Protein AF-A0AAD4EAV7-F1 (afdb_monomer)

Radius of gyration: 20.72 Å; Cα contacts (8 Å, |Δi|>4): 90; chains: 1; bounding box: 44×52×48 Å

Mean predicted aligned error: 12.35 Å

Organism: NCBI:txid1912939

Foldseek 3Di:
DDDVPDDDPPVCCCVVPPDDPPDPPPVVVVVVVVVVLVVLLVVVCVVAPDDVRVQVVQADPVSHGHDSVSSSVVSVVVVLVVLQVLLVVCCVVQVNDCPRVVVVCLQWDDDPPDIDGNDDSNSVVVSCSVVVVVVPD

Sequence (137 aa):
MCVGGRGIPVKHWGGFYKRAKGVKTTAWDALRVEWGNWKFIAKERQRYPDTASFWHAFSDRNGKRFSYQQILNSIAEQRTSAAAQDANNARTFFGGNLDHPLAQGAFRYAKGSKMYLLSKDDAVVVGSFRQRLGRQG

Secondary structure (DSSP, 8-state):
-EETTEEPPGGGHHHHSS--TTS-THHHHHHHHHHHHHHHHHHHHTTSSSHHHHHHHTB-TTSPBPPHHHHHHHHHHHHHHHHHHHHHHHHHHTTT-TT-GGGTTTTEEEETTEEEE--SHHHHIIIIIHHHHTT--

Solvent-accessible surface area (backbone atoms only — not comparable to full-atom values): 8199 Å² total; per-residue (Å²): 120,59,68,93,84,42,72,73,60,74,88,53,42,64,76,79,65,50,89,57,91,88,62,79,67,64,65,58,53,53,50,51,50,51,52,52,51,50,53,51,52,54,57,56,51,69,76,32,96,44,71,65,60,40,43,63,73,43,28,49,99,86,66,50,64,53,52,75,66,54,48,52,50,52,54,47,50,52,50,52,52,51,21,45,50,50,28,48,52,51,28,60,75,44,75,70,35,63,81,36,78,90,48,68,58,40,34,47,47,74,61,86,98,43,79,42,75,57,83,50,34,68,50,34,43,73,31,51,55,73,70,48,67,76,68,76,117

pLDDT: mean 76.55, std 16.24, range [35.62, 94.94]

Structure (mmCIF, N/CA/C/O backbone):
data_AF-A0AAD4EAV7-F1
#
_entry.id   AF-A0AAD4EAV7-F1
#
loop_
_atom_site.group_PDB
_atom_site.id
_atom_site.type_symbol
_atom_site.label_atom_id
_atom_site.label_alt_id
_atom_site.label_comp_id
_atom_site.label_asym_id
_atom_site.label_entity_id
_atom_site.label_seq_id
_atom_site.pdbx_PDB_ins_code
_atom_site.Cartn_x
_atom_site.Cartn_y
_atom_site.Cartn_z
_atom_site.occupancy
_atom_site.B_iso_or_equiv
_atom_site.auth_seq_id
_atom_site.auth_comp_id
_atom_site.auth_asym_id
_atom_site.auth_atom_id
_atom_site.pdbx_PDB_model_num
ATOM 1 N N . MET A 1 1 ? -19.770 13.871 3.702 1.00 44.56 1 MET A N 1
ATOM 2 C CA . MET A 1 1 ? -19.333 15.276 3.844 1.00 44.56 1 MET A CA 1
ATOM 3 C C . MET A 1 1 ? -20.507 16.165 3.467 1.00 44.56 1 MET A C 1
ATOM 5 O O . MET A 1 1 ? -21.046 15.983 2.380 1.00 44.56 1 MET A O 1
ATOM 9 N N . CYS A 1 2 ? -20.957 17.029 4.375 1.00 35.62 2 CYS A N 1
ATOM 10 C CA . CYS A 1 2 ? -22.178 17.821 4.210 1.00 35.62 2 CYS A CA 1
ATOM 11 C C . CYS A 1 2 ? -21.834 19.305 4.358 1.00 35.62 2 CYS A C 1
ATOM 13 O O . CYS A 1 2 ? -21.113 19.666 5.284 1.00 35.62 2 CYS A O 1
ATOM 15 N N . VAL A 1 3 ? -22.370 20.153 3.483 1.00 46.94 3 VAL A N 1
ATOM 16 C CA . VAL A 1 3 ? -22.403 21.608 3.691 1.00 46.94 3 VAL A CA 1
ATOM 17 C C . VAL A 1 3 ? -23.846 21.937 4.053 1.00 46.94 3 VAL A C 1
ATOM 19 O O . VAL A 1 3 ? -24.758 21.597 3.301 1.00 46.94 3 VAL A O 1
ATOM 22 N N . GLY A 1 4 ? -24.075 22.476 5.253 1.00 56.44 4 GLY A N 1
ATOM 23 C CA . GLY A 1 4 ? -25.429 22.760 5.750 1.00 56.44 4 GLY A CA 1
ATOM 24 C C . GLY A 1 4 ? -26.335 21.526 5.888 1.00 56.44 4 GLY A C 1
ATOM 25 O O . GLY A 1 4 ? -27.535 21.618 5.659 1.00 56.44 4 GLY A O 1
ATOM 26 N N . GLY A 1 5 ? -25.776 20.348 6.192 1.00 56.53 5 GLY A N 1
ATOM 27 C CA . GLY A 1 5 ? -26.564 19.127 6.422 1.00 56.53 5 GLY A CA 1
ATOM 28 C C . GLY A 1 5 ? -27.051 18.393 5.164 1.00 56.53 5 GLY A C 1
ATOM 29 O O . GLY A 1 5 ? -27.714 17.368 5.291 1.00 56.53 5 GLY A O 1
ATOM 30 N N . ARG A 1 6 ? -26.692 18.842 3.952 1.00 52.34 6 ARG A N 1
ATOM 31 C CA . ARG A 1 6 ? -27.006 18.132 2.698 1.00 52.34 6 ARG A CA 1
ATOM 32 C C . ARG A 1 6 ? -25.736 17.591 2.040 1.00 52.34 6 ARG A C 1
ATOM 34 O O . ARG A 1 6 ? -24.729 18.293 1.930 1.00 52.34 6 ARG A O 1
ATOM 41 N N . GLY A 1 7 ? -25.772 16.324 1.621 1.00 48.88 7 GLY A N 1
ATOM 42 C CA . GLY A 1 7 ? -24.689 15.710 0.850 1.00 48.88 7 GLY A CA 1
ATOM 43 C C . GLY A 1 7 ? -24.595 16.362 -0.527 1.00 48.88 7 GLY A C 1
ATOM 44 O O . GLY A 1 7 ? -25.608 16.493 -1.208 1.00 48.88 7 GLY A O 1
ATOM 45 N N . ILE A 1 8 ? -23.398 16.791 -0.934 1.00 63.12 8 ILE A N 1
ATOM 46 C CA . ILE A 1 8 ? -23.201 17.452 -2.230 1.00 63.12 8 ILE A CA 1
ATOM 47 C C . ILE A 1 8 ? -23.225 16.386 -3.335 1.00 63.12 8 ILE A C 1
ATOM 49 O O . ILE A 1 8 ? -22.331 15.532 -3.361 1.00 63.12 8 ILE A O 1
ATOM 53 N N . PRO A 1 9 ? -24.182 16.437 -4.279 1.00 64.69 9 PRO A N 1
ATOM 54 C CA . PRO A 1 9 ? -24.211 15.515 -5.408 1.00 64.69 9 PRO A CA 1
ATOM 55 C C . PRO A 1 9 ? -22.943 15.642 -6.261 1.00 64.69 9 PRO A C 1
ATOM 57 O O . PRO A 1 9 ? -22.520 16.756 -6.577 1.00 64.69 9 PRO A O 1
ATOM 60 N N . VAL A 1 10 ? -22.372 14.509 -6.687 1.00 57.19 10 VAL A N 1
ATOM 61 C CA . VAL A 1 10 ? -21.085 14.426 -7.415 1.00 57.19 10 VAL A CA 1
ATOM 62 C C . VAL A 1 10 ? -21.035 15.344 -8.644 1.00 57.19 10 VAL A C 1
ATOM 64 O O . VAL A 1 10 ? -20.006 15.948 -8.927 1.00 57.19 10 VAL A O 1
ATOM 67 N N . LYS A 1 11 ? -22.167 15.558 -9.327 1.00 59.19 11 LYS A N 1
ATOM 68 C CA . LYS A 1 11 ? -22.276 16.480 -10.473 1.00 59.19 11 LYS A CA 1
ATOM 69 C C . LYS A 1 11 ? -21.889 17.936 -10.162 1.00 59.19 11 LYS A C 1
ATOM 71 O O . LYS A 1 11 ? -21.446 18.650 -11.054 1.00 59.19 11 LYS A O 1
ATOM 76 N N . HIS A 1 12 ? -22.018 18.379 -8.910 1.00 58.31 12 HIS A N 1
ATOM 77 C CA . HIS A 1 12 ? -21.686 19.747 -8.491 1.00 58.31 12 HIS A CA 1
ATOM 78 C C . HIS A 1 12 ? -20.250 19.898 -7.993 1.00 58.31 12 HIS A C 1
ATOM 80 O O . HIS A 1 12 ? -19.784 21.016 -7.771 1.00 58.31 12 HIS A O 1
ATOM 86 N N . TRP A 1 13 ? -19.514 18.794 -7.865 1.00 63.44 13 TRP A N 1
ATOM 87 C CA . TRP A 1 13 ? -18.147 18.818 -7.360 1.00 63.44 13 TRP A CA 1
ATOM 88 C C . TRP A 1 13 ? -17.233 19.645 -8.271 1.00 63.44 13 TRP A C 1
ATOM 90 O O . TRP A 1 13 ? -16.411 20.409 -7.781 1.00 63.44 13 TRP A O 1
ATOM 100 N N . GLY A 1 14 ? -17.437 19.615 -9.589 1.00 54.53 14 GLY A N 1
ATOM 101 C CA . GLY A 1 14 ? -16.655 20.430 -10.524 1.00 54.53 14 GLY A CA 1
ATOM 102 C C . GLY A 1 14 ? -16.735 21.948 -10.291 1.00 54.53 14 GLY A C 1
ATOM 103 O O . GLY A 1 14 ? -15.801 22.649 -10.666 1.00 54.53 14 GLY A O 1
ATOM 104 N N . GLY A 1 15 ? -17.804 22.465 -9.670 1.00 57.34 15 GLY A N 1
ATOM 105 C CA . GLY A 1 15 ? -17.970 23.897 -9.375 1.00 57.34 15 GLY A CA 1
ATOM 106 C C . GLY A 1 15 ? -17.310 24.339 -8.067 1.00 57.34 15 GLY A C 1
ATOM 107 O O . GLY A 1 15 ? -16.728 25.414 -8.010 1.00 57.34 15 GLY A O 1
ATOM 108 N N . PHE A 1 16 ? -17.334 23.482 -7.043 1.00 55.25 16 PHE A N 1
ATOM 109 C CA . PHE A 1 16 ? -16.664 23.737 -5.761 1.00 55.25 16 PHE A CA 1
ATOM 110 C C . PHE A 1 16 ? -15.167 23.418 -5.799 1.00 55.25 16 PHE A C 1
ATOM 112 O O . PHE A 1 16 ? -14.384 23.998 -5.052 1.00 55.25 16 PHE A O 1
ATOM 119 N N . TYR A 1 17 ? -14.772 22.488 -6.670 1.00 52.28 17 TYR A N 1
ATOM 120 C CA . TYR A 1 17 ? -13.442 21.887 -6.658 1.00 52.28 17 TYR A CA 1
ATOM 121 C C . TYR A 1 17 ? -12.612 22.143 -7.924 1.00 52.28 17 TYR A C 1
ATOM 123 O O . TYR A 1 17 ? -11.511 21.595 -8.064 1.00 52.28 17 TYR A O 1
ATOM 131 N N . LYS A 1 18 ? -13.087 22.988 -8.852 1.00 50.84 18 LYS A N 1
ATOM 132 C CA . LYS A 1 18 ? -12.223 23.551 -9.901 1.00 50.84 18 LYS A CA 1
ATOM 133 C C . LYS A 1 18 ? -11.181 24.447 -9.231 1.00 50.84 18 LYS A C 1
ATOM 135 O O . LYS A 1 18 ? -11.531 25.314 -8.439 1.00 50.84 18 LYS A O 1
ATOM 140 N N . ARG A 1 19 ? -9.896 24.237 -9.554 1.00 51.31 19 ARG A N 1
ATOM 141 C CA . ARG A 1 19 ? -8.774 25.090 -9.122 1.00 51.31 19 ARG A CA 1
ATOM 142 C C . ARG A 1 19 ? -9.080 26.551 -9.479 1.00 51.31 19 ARG A C 1
ATOM 144 O O . ARG A 1 19 ? -8.858 26.962 -10.613 1.00 51.31 19 ARG A O 1
ATOM 151 N N . ALA A 1 20 ? -9.567 27.329 -8.520 1.00 52.81 20 ALA A N 1
ATOM 152 C CA . ALA A 1 20 ? -9.592 28.777 -8.625 1.00 52.81 20 ALA A CA 1
ATOM 153 C C . ALA A 1 20 ? -8.196 29.301 -8.264 1.00 52.81 20 ALA A C 1
ATOM 155 O O . ALA A 1 20 ? -7.622 28.931 -7.236 1.00 52.81 20 ALA A O 1
ATOM 156 N N . LYS A 1 21 ? -7.625 30.129 -9.143 1.00 42.34 21 LYS A N 1
ATOM 157 C CA . LYS A 1 21 ? -6.340 30.809 -8.930 1.00 42.34 21 LYS A CA 1
ATOM 158 C C . LYS A 1 21 ? -6.411 31.574 -7.594 1.00 42.34 21 LYS A C 1
ATOM 160 O O . LYS A 1 21 ? -7.239 32.465 -7.463 1.00 42.34 21 LYS A O 1
ATOM 165 N N . GLY A 1 22 ? -5.575 31.216 -6.614 1.00 51.78 22 GLY A N 1
ATOM 166 C CA . GLY A 1 22 ? -5.437 31.954 -5.345 1.00 51.78 22 GLY A CA 1
ATOM 167 C C . GLY A 1 22 ? -6.131 31.367 -4.105 1.00 51.78 22 GLY A C 1
ATOM 168 O O . GLY A 1 22 ? -5.926 31.888 -3.013 1.00 51.78 22 GLY A O 1
ATOM 169 N N . VAL A 1 23 ? -6.895 30.272 -4.212 1.00 54.72 23 VAL A N 1
ATOM 170 C CA . VAL A 1 23 ? -7.460 29.584 -3.031 1.00 54.72 23 VAL A CA 1
ATOM 171 C C . VAL A 1 23 ? -6.418 28.625 -2.444 1.00 54.72 23 VAL A C 1
ATOM 173 O O . VAL A 1 23 ? -5.852 27.815 -3.180 1.00 54.72 23 VAL A O 1
ATOM 176 N N . LYS A 1 24 ? -6.151 28.718 -1.127 1.00 51.91 24 LYS A N 1
ATOM 177 C CA . LYS A 1 24 ? -5.164 27.883 -0.411 1.00 51.91 24 LYS A CA 1
ATOM 178 C C . LYS A 1 24 ? -5.357 26.399 -0.758 1.00 51.91 24 LYS A C 1
ATOM 180 O O . LYS A 1 24 ? -6.381 25.793 -0.457 1.00 51.91 24 LYS A O 1
ATOM 185 N N . THR A 1 25 ? -4.337 25.830 -1.389 1.00 56.94 25 THR A N 1
ATOM 186 C CA . THR A 1 25 ? -4.285 24.492 -2.002 1.00 56.94 25 THR A CA 1
ATOM 187 C C . THR A 1 25 ? -4.419 23.326 -1.017 1.00 56.94 25 THR A C 1
ATOM 189 O O . THR A 1 25 ? -4.737 22.213 -1.425 1.00 56.94 25 THR A O 1
ATOM 192 N N . THR A 1 26 ? -4.243 23.569 0.281 1.00 63.94 26 THR A N 1
ATOM 193 C CA . THR A 1 26 ? -4.106 22.527 1.310 1.00 63.94 26 THR A CA 1
ATOM 194 C C . THR A 1 26 ? -5.389 21.753 1.606 1.00 63.94 26 THR A C 1
ATOM 196 O O . THR A 1 26 ? -5.325 20.549 1.841 1.00 63.94 26 THR A O 1
ATOM 199 N N . ALA A 1 27 ? -6.560 22.396 1.561 1.00 67.44 27 ALA A N 1
ATOM 200 C CA . ALA A 1 27 ? -7.826 21.720 1.864 1.00 67.44 27 ALA A CA 1
ATOM 201 C C . ALA A 1 27 ? -8.157 20.627 0.836 1.00 67.44 27 ALA A C 1
ATOM 203 O O . ALA A 1 27 ? -8.698 19.577 1.181 1.00 67.44 27 ALA A O 1
ATOM 204 N N . TRP A 1 28 ? -7.807 20.859 -0.432 1.00 70.25 28 TRP A N 1
ATOM 205 C CA . TRP A 1 28 ? -8.111 19.914 -1.499 1.00 70.25 28 TRP A CA 1
ATOM 206 C C . TRP A 1 28 ? -7.176 18.712 -1.504 1.00 70.25 28 TRP A C 1
ATOM 208 O O . TRP A 1 28 ? -7.614 17.583 -1.726 1.00 70.25 28 TRP A O 1
ATOM 218 N N . ASP A 1 29 ? -5.908 18.940 -1.181 1.00 74.31 29 ASP A N 1
ATOM 219 C CA . ASP A 1 29 ? -4.947 17.857 -1.027 1.00 74.31 29 ASP A CA 1
ATOM 220 C C . ASP A 1 29 ? -5.266 17.006 0.211 1.00 74.31 29 ASP A C 1
ATOM 222 O O . ASP A 1 29 ? -5.292 15.781 0.104 1.00 74.31 29 ASP A O 1
ATOM 226 N N . ALA A 1 30 ? -5.653 17.622 1.336 1.00 72.62 30 ALA A N 1
ATOM 227 C CA . ALA A 1 30 ? -6.120 16.895 2.521 1.00 72.62 30 ALA A CA 1
ATOM 228 C C . ALA A 1 30 ? -7.352 16.022 2.220 1.00 72.62 30 ALA A C 1
ATOM 230 O O . ALA A 1 30 ? -7.410 14.860 2.619 1.00 72.62 30 ALA A O 1
ATOM 231 N N . LEU A 1 31 ? -8.309 16.549 1.450 1.00 75.62 31 LEU A N 1
ATOM 232 C CA . LEU A 1 31 ? -9.500 15.800 1.050 1.00 75.62 31 LEU A CA 1
ATOM 233 C C . LEU A 1 31 ? -9.191 14.606 0.151 1.00 75.62 31 LEU A C 1
ATOM 235 O O . LEU A 1 31 ? -9.787 13.540 0.312 1.00 75.62 31 LEU A O 1
ATOM 239 N N . ARG A 1 32 ? -8.257 14.766 -0.788 1.00 79.06 32 ARG A N 1
ATOM 240 C CA . ARG A 1 32 ? -7.812 13.658 -1.640 1.00 79.06 32 ARG A CA 1
ATOM 241 C C . ARG A 1 32 ? -7.107 12.573 -0.843 1.00 79.06 32 ARG A C 1
ATOM 243 O O . ARG A 1 32 ? -7.350 11.398 -1.108 1.00 79.06 32 ARG A O 1
ATOM 250 N N . VAL A 1 33 ? -6.252 12.960 0.103 1.00 82.62 33 VAL A N 1
ATOM 251 C CA . VAL A 1 33 ? -5.563 12.016 0.992 1.00 82.62 33 VAL A CA 1
ATOM 252 C C . VAL A 1 33 ? -6.587 11.224 1.793 1.00 82.62 33 VAL A C 1
ATOM 254 O O . VAL A 1 33 ? -6.567 9.996 1.758 1.00 82.62 33 VAL A O 1
ATOM 257 N N . GLU A 1 34 ? -7.537 11.911 2.422 1.00 82.94 34 GLU A N 1
ATOM 258 C CA . GLU A 1 34 ? -8.561 11.261 3.236 1.00 82.94 34 GLU A CA 1
ATOM 259 C C . GLU A 1 34 ? -9.444 10.324 2.401 1.00 82.94 34 GLU A C 1
ATOM 261 O O . GLU A 1 34 ? -9.677 9.177 2.778 1.00 82.94 34 GLU A O 1
ATOM 266 N N . TRP A 1 35 ? -9.865 10.748 1.207 1.00 86.88 35 TRP A N 1
ATOM 267 C CA . TRP A 1 35 ? -10.600 9.870 0.293 1.00 86.88 35 TRP A CA 1
ATOM 268 C C . TRP A 1 35 ? -9.779 8.641 -0.128 1.00 86.88 35 TRP A C 1
ATOM 270 O O . TRP A 1 35 ? -10.308 7.528 -0.198 1.00 86.88 35 TRP A O 1
ATOM 280 N N .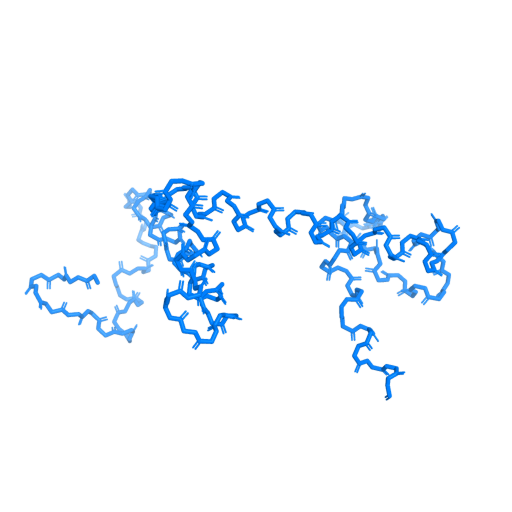 GLY A 1 36 ? -8.482 8.824 -0.393 1.00 86.50 36 GLY A N 1
ATOM 281 C CA . GLY A 1 36 ? -7.560 7.734 -0.704 1.00 86.50 36 GLY A CA 1
ATOM 282 C C . GLY A 1 36 ? -7.465 6.720 0.436 1.00 86.50 36 GLY A C 1
ATOM 283 O O . GLY A 1 36 ? -7.584 5.518 0.197 1.00 86.50 36 GLY A O 1
ATOM 284 N N . ASN A 1 37 ? -7.339 7.203 1.670 1.00 87.38 37 ASN A N 1
ATOM 285 C CA . ASN A 1 37 ? -7.298 6.380 2.876 1.00 87.38 37 ASN A CA 1
ATOM 286 C C . ASN A 1 37 ? -8.591 5.573 3.061 1.00 87.38 37 ASN A C 1
ATOM 288 O O . ASN A 1 37 ? -8.541 4.349 3.203 1.00 87.38 37 ASN A O 1
ATOM 292 N N . TRP A 1 38 ? -9.755 6.220 2.940 1.00 88.25 38 TRP A N 1
ATOM 293 C CA . TRP A 1 38 ? -11.052 5.536 2.990 1.00 88.25 38 TRP A CA 1
ATOM 294 C C . TRP A 1 38 ? -11.196 4.462 1.918 1.00 88.25 38 TRP A C 1
ATOM 296 O O . TRP A 1 38 ? -11.706 3.375 2.191 1.00 88.25 38 TRP A O 1
ATOM 306 N N . LYS A 1 39 ? -10.711 4.731 0.702 1.00 89.50 39 LYS A N 1
ATOM 307 C CA . LYS A 1 39 ? -10.711 3.742 -0.378 1.00 89.50 39 LYS A CA 1
ATOM 308 C C . LYS A 1 39 ? -9.885 2.506 -0.019 1.00 89.50 39 LYS A C 1
ATOM 310 O O . LYS A 1 39 ? -10.293 1.404 -0.383 1.00 89.50 39 LYS A O 1
ATOM 315 N N . PHE A 1 40 ? -8.750 2.659 0.666 1.00 89.56 40 PHE A N 1
ATOM 316 C CA . PHE A 1 40 ? -7.947 1.516 1.109 1.00 89.56 40 PHE A CA 1
ATOM 317 C C . PHE A 1 40 ? -8.673 0.687 2.164 1.00 89.56 40 PHE A C 1
ATOM 319 O O . PHE A 1 40 ? -8.787 -0.523 1.991 1.00 89.56 40 PHE A O 1
ATOM 326 N N . ILE A 1 41 ? -9.243 1.326 3.186 1.00 90.81 41 ILE A N 1
ATOM 327 C CA . ILE A 1 41 ? -9.989 0.623 4.240 1.00 90.81 41 ILE A CA 1
ATOM 328 C C . ILE A 1 41 ? -11.211 -0.094 3.663 1.00 90.81 41 ILE A C 1
ATOM 330 O O . ILE A 1 41 ? -11.446 -1.256 3.979 1.00 90.81 41 ILE A O 1
ATOM 334 N N . ALA A 1 42 ? -11.972 0.561 2.782 1.00 89.81 42 ALA A N 1
ATOM 335 C CA . ALA A 1 42 ? -13.151 -0.039 2.162 1.00 89.81 42 ALA A CA 1
ATOM 336 C C . ALA A 1 42 ? -12.793 -1.268 1.314 1.00 89.81 42 ALA A C 1
ATOM 338 O O . ALA A 1 42 ? -13.465 -2.295 1.401 1.00 89.81 42 ALA A O 1
ATOM 339 N N . LYS A 1 43 ? -11.713 -1.186 0.526 1.00 91.12 43 LYS A N 1
ATOM 340 C CA . LYS A 1 43 ? -11.206 -2.330 -0.243 1.00 91.12 43 LYS A CA 1
ATOM 341 C C . LYS A 1 43 ? -10.739 -3.465 0.657 1.00 91.12 43 LYS A C 1
ATOM 343 O O . LYS A 1 43 ? -11.010 -4.619 0.350 1.00 91.12 43 LYS A O 1
ATOM 348 N N . GLU A 1 44 ? -10.053 -3.144 1.748 1.00 92.38 44 GLU A N 1
ATOM 349 C CA . GLU A 1 44 ? -9.589 -4.159 2.685 1.00 92.38 44 GLU A CA 1
ATOM 350 C C . GLU A 1 44 ? -10.768 -4.842 3.378 1.00 92.38 44 GLU A C 1
ATOM 352 O O . GLU A 1 44 ? -10.844 -6.063 3.411 1.00 92.38 44 GLU A O 1
ATOM 357 N N . ARG A 1 45 ? -11.764 -4.071 3.825 1.00 91.50 45 ARG A N 1
ATOM 358 C CA . ARG A 1 45 ? -12.990 -4.595 4.435 1.00 91.50 45 ARG A CA 1
ATOM 359 C C . ARG A 1 45 ? -13.734 -5.572 3.525 1.00 91.50 45 ARG A C 1
ATOM 361 O O . ARG A 1 45 ? -14.297 -6.535 4.038 1.00 91.50 45 ARG A O 1
ATOM 368 N N . GLN A 1 46 ? -13.736 -5.347 2.211 1.00 93.56 46 GLN A N 1
ATOM 369 C CA . GLN A 1 46 ? -14.368 -6.243 1.231 1.00 93.56 46 GLN A CA 1
ATOM 370 C C . GLN A 1 46 ? -13.681 -7.610 1.107 1.00 93.56 46 GLN A C 1
ATOM 372 O O . GLN A 1 46 ? -14.294 -8.538 0.591 1.00 93.56 46 GLN A O 1
ATOM 377 N N . ARG A 1 47 ? -12.436 -7.758 1.579 1.00 92.25 47 ARG A N 1
ATOM 378 C CA . ARG A 1 47 ? -11.735 -9.054 1.605 1.00 92.25 47 ARG A CA 1
ATOM 379 C C . ARG A 1 47 ? -12.213 -9.969 2.727 1.00 92.25 47 ARG A C 1
ATOM 381 O O . ARG A 1 47 ? -11.934 -11.162 2.689 1.00 92.25 47 ARG A O 1
ATOM 388 N N . TYR A 1 48 ? -12.909 -9.416 3.717 1.00 93.38 48 TYR A N 1
ATOM 389 C CA . TYR A 1 48 ? -13.427 -10.168 4.850 1.00 93.38 48 TYR A CA 1
ATOM 390 C C . TYR A 1 48 ? -14.910 -10.487 4.636 1.00 93.38 48 TYR A C 1
ATOM 392 O O . TYR A 1 48 ? -15.665 -9.599 4.222 1.00 93.38 48 TYR A O 1
ATOM 400 N N . PRO A 1 49 ? -15.345 -11.717 4.964 1.00 92.75 49 PRO A N 1
ATOM 401 C CA . PRO A 1 49 ? -16.729 -12.147 4.763 1.00 92.75 49 PRO A CA 1
ATOM 402 C C . PRO A 1 49 ? -17.714 -11.316 5.593 1.00 92.75 49 PRO A C 1
ATOM 404 O O . PRO A 1 49 ? -18.801 -10.976 5.133 1.00 92.75 49 PRO A O 1
ATOM 407 N N . ASP A 1 50 ? -17.310 -10.913 6.795 1.00 93.94 50 ASP A N 1
ATOM 408 C CA . ASP A 1 50 ? -18.152 -10.182 7.731 1.00 93.94 50 ASP A CA 1
ATOM 409 C C . ASP A 1 50 ? -17.352 -9.146 8.546 1.00 93.94 50 ASP A C 1
ATOM 411 O O . ASP A 1 50 ? -16.127 -9.019 8.454 1.00 93.94 50 ASP A O 1
ATOM 415 N N . THR A 1 51 ? -18.079 -8.342 9.323 1.00 90.69 51 THR A N 1
ATOM 416 C CA . THR A 1 51 ? -17.498 -7.245 10.108 1.00 90.69 51 THR A CA 1
ATOM 417 C C . THR A 1 51 ? -16.706 -7.748 11.316 1.00 90.69 51 THR A C 1
ATOM 419 O O . THR A 1 51 ? -15.734 -7.099 11.698 1.00 90.69 51 THR A O 1
ATOM 422 N N . ALA A 1 52 ? -17.094 -8.874 11.918 1.00 93.00 52 ALA A N 1
ATOM 423 C CA . ALA A 1 52 ? -16.376 -9.451 13.049 1.00 93.00 52 ALA A CA 1
ATOM 424 C C . ALA A 1 52 ? -15.014 -9.990 12.599 1.00 93.00 52 ALA A C 1
ATOM 426 O O . ALA A 1 52 ? -14.013 -9.671 13.232 1.00 93.00 52 ALA A O 1
ATOM 427 N N . SER A 1 53 ? -14.958 -10.677 11.456 1.00 93.06 53 SER A N 1
ATOM 428 C CA . SER A 1 53 ? -13.716 -11.143 10.828 1.00 93.06 53 SER A CA 1
ATOM 429 C C . SER A 1 53 ? -12.745 -9.995 10.536 1.00 93.06 53 SER A C 1
ATOM 431 O O . SER A 1 53 ? -11.556 -10.089 10.840 1.00 93.06 53 SER A O 1
ATOM 433 N N . PHE A 1 54 ? -13.253 -8.872 10.013 1.00 94.06 54 PHE A N 1
ATOM 434 C CA . PHE A 1 54 ? -12.441 -7.668 9.813 1.00 94.06 54 PHE A CA 1
ATOM 435 C C . PHE A 1 54 ? -11.872 -7.143 11.137 1.00 94.06 54 PHE A C 1
ATOM 437 O O . PHE A 1 54 ? -10.670 -6.924 11.253 1.00 94.06 54 PHE A O 1
ATOM 444 N N . TRP A 1 55 ? -12.709 -6.959 12.161 1.00 94.44 55 TRP A N 1
ATOM 445 C CA . TRP A 1 55 ? -12.222 -6.442 13.441 1.00 94.44 55 TRP A CA 1
ATOM 446 C C . TRP A 1 55 ? -11.311 -7.421 14.169 1.00 94.44 55 TRP A C 1
ATOM 448 O O . TRP A 1 55 ? -10.396 -6.967 14.843 1.00 94.44 55 TRP A O 1
ATOM 458 N N . HIS A 1 56 ? -11.504 -8.726 14.008 1.00 93.88 56 HIS A N 1
ATOM 459 C CA . HIS A 1 56 ? -10.587 -9.732 14.528 1.00 93.88 56 HIS A CA 1
ATOM 460 C C . HIS A 1 56 ? -9.187 -9.576 13.916 1.00 93.88 56 HIS A C 1
ATOM 462 O O . HIS A 1 56 ? -8.196 -9.626 14.636 1.00 93.88 56 HIS A O 1
ATOM 468 N N . ALA A 1 57 ? -9.099 -9.315 12.608 1.00 92.56 57 ALA A N 1
ATOM 469 C CA . ALA A 1 57 ? -7.824 -9.042 11.944 1.00 92.56 57 ALA A CA 1
ATOM 470 C C . ALA A 1 57 ? -7.201 -7.691 12.346 1.00 92.56 57 ALA A C 1
ATOM 472 O O . ALA A 1 57 ? -5.981 -7.559 12.382 1.00 92.56 57 ALA A O 1
ATOM 473 N N . PHE A 1 58 ? -8.032 -6.696 12.668 1.00 94.44 58 PHE A N 1
ATOM 474 C CA . PHE A 1 58 ? -7.613 -5.352 13.077 1.00 94.44 58 PHE A CA 1
ATOM 475 C C . PHE A 1 58 ? -7.902 -5.074 14.559 1.00 94.44 58 PHE A C 1
ATOM 477 O O . PHE A 1 58 ? -8.474 -4.038 14.918 1.00 94.44 58 PHE A O 1
ATOM 484 N N . SER A 1 59 ? -7.507 -6.004 15.422 1.00 94.94 59 SER A N 1
ATOM 485 C CA . SER A 1 59 ? -7.485 -5.833 16.875 1.00 94.94 59 SER A CA 1
ATOM 486 C C . SER A 1 59 ? -6.161 -6.323 17.445 1.00 94.94 59 SER A C 1
ATOM 488 O O . SER A 1 59 ? -5.460 -7.128 16.834 1.00 94.94 59 SER A O 1
ATOM 490 N N . ASP A 1 60 ? -5.796 -5.814 18.618 1.00 92.38 60 ASP A N 1
ATOM 491 C CA . ASP A 1 60 ? -4.639 -6.317 19.348 1.00 92.38 60 ASP A CA 1
ATOM 492 C C . ASP A 1 60 ? -4.937 -7.666 20.024 1.00 92.38 60 ASP A C 1
ATOM 494 O O . ASP A 1 60 ? -6.050 -8.194 19.974 1.00 92.38 60 ASP A O 1
ATOM 498 N N . ARG A 1 61 ? -3.923 -8.227 20.692 1.00 89.81 61 ARG A N 1
ATOM 499 C CA . ARG A 1 61 ? -4.021 -9.518 21.395 1.00 89.81 61 ARG A CA 1
ATOM 500 C C . ARG A 1 61 ? -5.075 -9.534 22.507 1.00 89.81 61 ARG A C 1
ATOM 502 O O . ARG A 1 61 ? -5.510 -10.609 22.898 1.00 89.81 61 ARG A O 1
ATOM 509 N N . ASN A 1 62 ? -5.482 -8.365 22.998 1.00 90.69 62 ASN A N 1
ATOM 510 C CA . ASN A 1 62 ? -6.489 -8.214 24.044 1.00 90.69 62 ASN A CA 1
ATOM 511 C C . ASN A 1 62 ? -7.889 -7.955 23.455 1.00 90.69 62 ASN A C 1
ATOM 513 O O . ASN A 1 62 ? -8.820 -7.644 24.195 1.00 90.69 62 ASN A O 1
ATOM 517 N N . GLY A 1 63 ? -8.046 -8.039 22.128 1.00 88.81 63 GLY A N 1
ATOM 518 C CA . GLY A 1 63 ? -9.305 -7.783 21.431 1.00 88.81 63 GLY A CA 1
ATOM 519 C C . GLY A 1 63 ? -9.652 -6.299 21.297 1.00 88.81 63 GLY A C 1
ATOM 520 O O . GLY A 1 63 ? -10.761 -5.960 20.873 1.00 88.81 63 GLY A O 1
ATOM 521 N N . LYS A 1 64 ? -8.732 -5.385 21.632 1.00 94.06 64 LYS A N 1
ATOM 522 C CA . LYS A 1 64 ? -8.954 -3.953 21.433 1.00 94.06 64 LYS A CA 1
ATOM 523 C C . LYS A 1 64 ? -8.740 -3.615 19.963 1.00 94.06 64 LYS A C 1
ATOM 525 O O . LYS A 1 64 ? -7.660 -3.807 19.409 1.00 94.06 64 LYS A O 1
ATOM 530 N N . ARG A 1 65 ? -9.778 -3.047 19.349 1.00 94.31 65 ARG A N 1
ATOM 531 C CA . ARG A 1 65 ? -9.760 -2.610 17.949 1.00 94.31 65 ARG A CA 1
ATOM 532 C C . ARG A 1 65 ? -8.665 -1.583 17.696 1.00 94.31 65 ARG A C 1
ATOM 534 O O . ARG A 1 65 ? -8.471 -0.651 18.482 1.00 94.31 65 ARG A O 1
ATOM 541 N N . PHE A 1 66 ? -8.000 -1.727 16.559 1.00 93.75 66 PHE A N 1
ATOM 542 C CA . PHE A 1 66 ? -7.038 -0.751 16.074 1.00 93.75 66 PHE A CA 1
ATOM 543 C C . PHE A 1 66 ? -7.716 0.589 15.774 1.00 93.75 66 PHE A C 1
ATOM 545 O O . PHE A 1 66 ? -8.851 0.655 15.297 1.00 93.75 66 PHE A O 1
ATOM 552 N N . SER A 1 67 ? -6.995 1.676 16.039 1.00 93.50 67 SER A N 1
ATOM 553 C CA . SER A 1 67 ? -7.379 3.012 15.586 1.00 93.50 67 SER A CA 1
ATOM 554 C C . SER A 1 67 ? -7.298 3.127 14.061 1.00 93.50 67 SER A C 1
ATOM 556 O O . SER A 1 67 ? -6.622 2.346 13.391 1.00 93.50 67 SER A O 1
ATOM 558 N N . TYR A 1 68 ? -7.936 4.160 13.511 1.00 88.12 68 TYR A N 1
ATOM 559 C CA . TYR A 1 68 ? -7.902 4.469 12.080 1.00 88.12 68 TYR A CA 1
ATOM 560 C C . TYR A 1 68 ? -6.478 4.470 11.498 1.00 88.12 68 TYR A C 1
ATOM 562 O O . TYR A 1 68 ? -6.217 3.799 10.501 1.00 88.12 68 TYR A O 1
ATOM 570 N N . GLN A 1 69 ? -5.535 5.149 12.159 1.00 90.56 69 GLN A N 1
ATOM 571 C CA . GLN A 1 69 ? -4.152 5.217 11.686 1.00 90.56 69 GLN A CA 1
ATOM 572 C C . GLN A 1 69 ? -3.439 3.860 11.767 1.0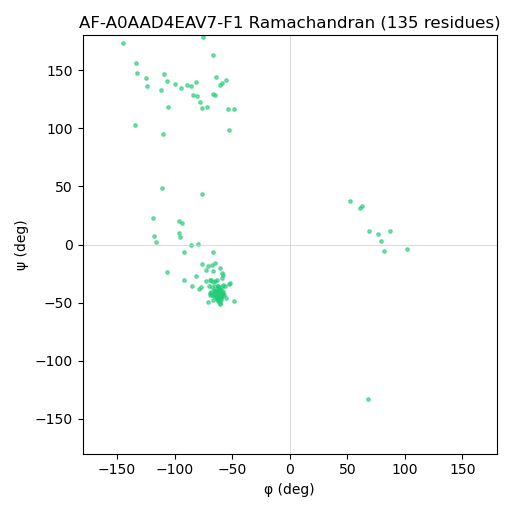0 90.56 69 GLN A C 1
ATOM 574 O O . GLN A 1 69 ? -2.666 3.525 10.876 1.00 90.56 69 GLN A O 1
ATOM 579 N N . GLN A 1 70 ? -3.714 3.058 12.799 1.00 93.62 70 GLN A N 1
ATOM 580 C CA . GLN A 1 70 ? -3.140 1.714 12.928 1.00 93.62 70 GLN A CA 1
ATOM 581 C C . GLN A 1 70 ? -3.642 0.773 11.827 1.00 93.62 70 GLN A C 1
ATOM 583 O O . GLN A 1 70 ? -2.854 0.012 11.273 1.00 93.62 70 GLN A O 1
ATOM 588 N N . ILE A 1 71 ? -4.924 0.866 11.459 1.00 93.56 71 ILE A N 1
ATOM 589 C CA . ILE A 1 71 ? -5.486 0.116 10.327 1.00 93.56 71 ILE A CA 1
ATOM 590 C C . ILE A 1 71 ? -4.795 0.534 9.028 1.00 93.56 71 ILE A C 1
ATOM 592 O O . ILE A 1 71 ? -4.343 -0.322 8.273 1.00 93.56 71 ILE A O 1
ATOM 596 N N . LEU A 1 72 ? -4.666 1.841 8.773 1.00 92.44 72 LEU A N 1
ATOM 597 C CA . LEU A 1 72 ? -3.990 2.340 7.572 1.00 92.44 72 LEU A CA 1
ATOM 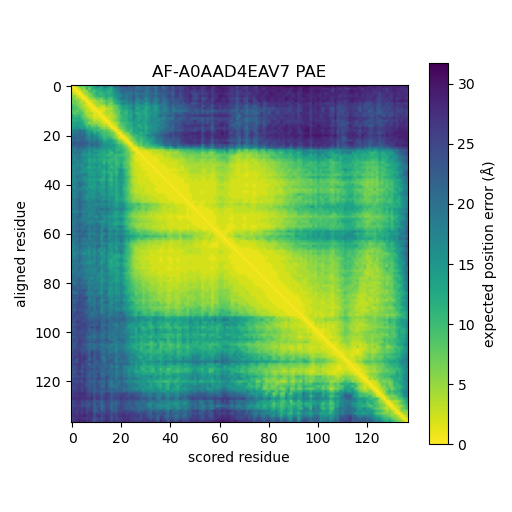598 C C . LEU A 1 72 ? -2.530 1.889 7.492 1.00 92.44 72 LEU A C 1
ATOM 600 O O . LEU A 1 72 ? -2.097 1.456 6.426 1.00 92.44 72 LEU A O 1
ATOM 604 N N . ASN A 1 73 ? -1.794 1.959 8.602 1.00 94.06 73 ASN A N 1
ATOM 605 C CA . ASN A 1 73 ? -0.405 1.509 8.662 1.00 94.06 73 ASN A CA 1
ATOM 606 C C . ASN A 1 73 ? -0.305 0.005 8.387 1.00 94.06 73 ASN A C 1
ATOM 608 O O . ASN A 1 73 ? 0.490 -0.402 7.548 1.00 94.06 73 ASN A O 1
ATOM 612 N N . SER A 1 74 ? -1.172 -0.806 9.000 1.00 93.75 74 SER A N 1
ATOM 613 C CA . SER A 1 74 ? -1.205 -2.252 8.764 1.00 93.75 74 SER A CA 1
ATOM 614 C C . SER A 1 74 ? -1.520 -2.589 7.301 1.00 93.75 74 SER A C 1
ATOM 616 O O . SER A 1 74 ? -0.832 -3.404 6.689 1.00 93.75 74 SER A O 1
ATOM 618 N N . ILE A 1 75 ? -2.490 -1.905 6.684 1.00 93.50 75 ILE A N 1
ATOM 619 C CA . ILE A 1 75 ? -2.796 -2.071 5.253 1.00 93.50 75 ILE A CA 1
ATOM 620 C C . ILE A 1 75 ? -1.604 -1.648 4.382 1.00 93.50 75 ILE A C 1
ATOM 622 O O . ILE A 1 75 ? -1.312 -2.291 3.371 1.00 93.50 75 ILE A O 1
ATOM 626 N N . ALA A 1 76 ? -0.915 -0.561 4.735 1.00 90.69 76 ALA A N 1
ATOM 627 C CA . ALA A 1 76 ? 0.270 -0.112 4.014 1.00 90.69 76 ALA A CA 1
ATOM 628 C C . ALA A 1 76 ? 1.403 -1.146 4.100 1.00 90.69 76 ALA A C 1
ATOM 630 O O . ALA A 1 76 ? 1.959 -1.510 3.066 1.00 90.69 76 ALA A O 1
ATOM 631 N N . GLU A 1 77 ? 1.683 -1.682 5.287 1.00 90.94 77 GLU A N 1
ATOM 632 C CA . GLU A 1 77 ? 2.675 -2.742 5.504 1.00 90.94 77 GLU A CA 1
ATOM 633 C C . GLU A 1 77 ? 2.346 -4.008 4.711 1.00 90.94 77 GLU A C 1
ATOM 635 O O . GLU A 1 77 ? 3.209 -4.536 4.010 1.00 90.94 77 GLU A O 1
ATOM 640 N N . GLN A 1 78 ? 1.087 -4.455 4.736 1.00 89.81 78 GLN A N 1
ATOM 641 C CA . GLN A 1 78 ? 0.630 -5.598 3.940 1.00 89.81 78 GLN A CA 1
ATOM 642 C C . GLN A 1 78 ? 0.860 -5.376 2.442 1.00 89.81 78 GLN A C 1
ATOM 644 O O . GLN A 1 78 ? 1.285 -6.285 1.729 1.00 89.81 78 GLN A O 1
ATOM 649 N N . ARG A 1 79 ? 0.603 -4.161 1.943 1.00 88.06 79 ARG A N 1
ATOM 650 C CA . ARG A 1 79 ? 0.839 -3.816 0.535 1.00 88.06 79 ARG A CA 1
ATOM 651 C C . ARG A 1 79 ? 2.321 -3.812 0.189 1.00 88.06 79 ARG A C 1
ATOM 653 O O . ARG A 1 79 ? 2.667 -4.354 -0.855 1.00 88.06 79 ARG A O 1
ATOM 660 N N . THR A 1 80 ? 3.165 -3.243 1.045 1.00 87.25 80 THR A N 1
ATOM 661 C CA . THR A 1 80 ? 4.622 -3.242 0.865 1.00 87.25 80 THR A CA 1
ATOM 662 C C . THR A 1 80 ? 5.172 -4.666 0.877 1.00 87.25 80 THR A C 1
ATOM 664 O O . THR A 1 80 ? 5.957 -5.031 0.008 1.0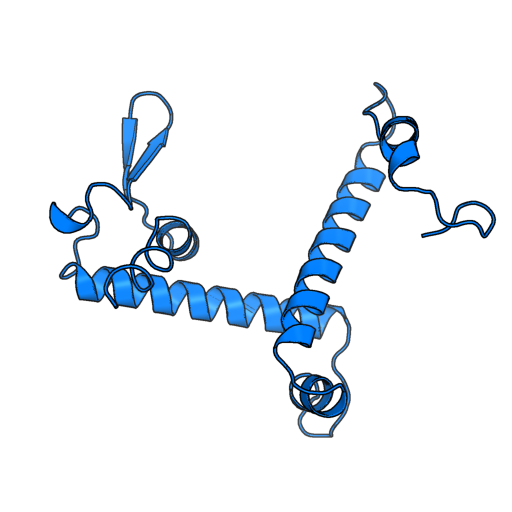0 87.25 80 THR A O 1
ATOM 667 N N . SER A 1 81 ? 4.717 -5.505 1.811 1.00 86.75 81 SER A N 1
ATOM 668 C CA . SER A 1 81 ? 5.126 -6.909 1.899 1.00 86.75 81 SER A CA 1
ATOM 669 C C . SER A 1 81 ? 4.699 -7.704 0.662 1.00 86.75 81 SER A C 1
ATOM 671 O O . SER A 1 81 ? 5.523 -8.384 0.051 1.00 86.75 81 SER A O 1
ATOM 673 N N . ALA A 1 82 ? 3.447 -7.546 0.220 1.00 84.94 82 ALA A N 1
ATOM 674 C CA . ALA A 1 82 ? 2.969 -8.171 -1.011 1.00 84.94 82 ALA A CA 1
ATOM 675 C C . ALA A 1 82 ? 3.737 -7.674 -2.246 1.00 84.94 82 ALA A C 1
ATOM 677 O O . ALA A 1 82 ? 4.019 -8.457 -3.150 1.00 84.94 82 ALA A O 1
ATOM 678 N N . ALA A 1 83 ? 4.097 -6.388 -2.286 1.00 83.50 83 ALA A N 1
ATOM 679 C CA . ALA A 1 83 ? 4.894 -5.825 -3.367 1.00 83.50 83 ALA A CA 1
ATOM 680 C C . ALA A 1 83 ? 6.314 -6.409 -3.403 1.00 83.50 83 ALA A C 1
ATOM 682 O O . ALA A 1 83 ? 6.795 -6.785 -4.471 1.00 83.50 83 ALA A O 1
ATOM 683 N N . ALA A 1 84 ? 6.953 -6.552 -2.241 1.00 85.06 84 ALA A N 1
ATOM 684 C CA . ALA A 1 84 ? 8.257 -7.196 -2.115 1.00 85.06 84 ALA A CA 1
ATOM 685 C C . ALA A 1 84 ? 8.209 -8.667 -2.556 1.00 85.06 84 ALA A C 1
ATOM 687 O O . ALA A 1 84 ? 9.076 -9.117 -3.307 1.00 85.06 84 ALA A O 1
ATOM 688 N N . GLN A 1 85 ? 7.168 -9.405 -2.156 1.00 83.69 85 GLN A N 1
ATOM 689 C CA . GLN A 1 85 ? 6.981 -10.797 -2.564 1.00 83.69 85 GLN A CA 1
ATOM 690 C C . GLN A 1 85 ? 6.784 -10.926 -4.080 1.00 83.69 85 GLN A C 1
ATOM 692 O O . GLN A 1 85 ? 7.447 -11.741 -4.716 1.00 83.69 85 GLN A O 1
ATOM 697 N N . ASP A 1 86 ? 5.926 -10.098 -4.675 1.00 81.56 86 ASP A N 1
ATOM 698 C CA . ASP A 1 86 ? 5.697 -10.083 -6.123 1.00 81.56 86 ASP A CA 1
ATOM 699 C C . ASP A 1 86 ? 6.972 -9.711 -6.897 1.00 81.56 86 ASP A C 1
ATOM 701 O O . ASP A 1 86 ? 7.292 -10.336 -7.910 1.00 81.56 86 ASP A O 1
ATOM 705 N N . ALA A 1 87 ? 7.735 -8.728 -6.411 1.00 83.44 87 ALA A N 1
ATOM 706 C CA . ALA A 1 87 ? 9.008 -8.348 -7.012 1.00 83.44 87 ALA A CA 1
ATOM 707 C C . ALA A 1 87 ? 10.044 -9.476 -6.919 1.00 83.44 87 ALA A C 1
ATOM 709 O O . ALA A 1 87 ? 10.765 -9.732 -7.885 1.00 83.44 87 ALA A O 1
ATOM 710 N N . ASN A 1 88 ? 10.097 -10.184 -5.788 1.00 85.62 88 ASN A N 1
ATOM 711 C CA . ASN A 1 88 ? 10.945 -11.360 -5.634 1.00 85.62 88 ASN A CA 1
ATOM 712 C C . ASN A 1 88 ? 10.532 -12.483 -6.593 1.00 85.62 88 ASN A C 1
ATOM 714 O O . ASN A 1 88 ? 11.379 -13.008 -7.307 1.00 85.62 88 ASN A O 1
ATOM 718 N N . ASN A 1 89 ? 9.235 -12.782 -6.691 1.00 83.88 89 ASN A N 1
ATOM 719 C CA . ASN A 1 89 ? 8.711 -13.780 -7.624 1.00 83.88 89 ASN A CA 1
ATOM 720 C C . ASN A 1 89 ? 9.066 -13.439 -9.077 1.00 83.88 89 ASN A C 1
ATOM 722 O O . ASN A 1 89 ? 9.494 -14.315 -9.825 1.00 83.88 89 ASN A O 1
ATOM 726 N N . ALA A 1 90 ? 8.948 -12.166 -9.470 1.00 83.00 90 ALA A N 1
ATOM 727 C CA . ALA A 1 90 ? 9.355 -11.708 -10.794 1.00 83.00 90 ALA A CA 1
ATOM 728 C C . ALA A 1 90 ? 10.860 -11.917 -11.026 1.00 83.00 90 ALA A C 1
ATOM 730 O O . ALA A 1 90 ? 11.256 -12.451 -12.062 1.00 83.00 90 ALA A O 1
ATOM 731 N N . ARG A 1 91 ? 11.707 -11.557 -10.052 1.00 84.56 91 ARG A N 1
ATOM 732 C CA . ARG A 1 91 ? 13.156 -11.796 -10.138 1.00 84.56 91 ARG A CA 1
ATOM 733 C C . ARG A 1 91 ? 13.456 -13.286 -10.274 1.00 84.56 91 ARG A C 1
ATOM 735 O O . ARG A 1 91 ? 14.200 -13.647 -11.175 1.00 84.56 91 ARG A O 1
ATOM 742 N N . THR A 1 92 ? 12.854 -14.149 -9.459 1.00 85.44 92 THR A N 1
ATOM 743 C CA . THR A 1 92 ? 13.031 -15.606 -9.556 1.00 85.44 92 THR A CA 1
ATOM 744 C C . THR A 1 92 ? 12.592 -16.140 -10.919 1.00 85.44 92 THR A C 1
ATOM 746 O O . THR A 1 92 ? 13.337 -16.893 -11.541 1.00 85.44 92 THR A O 1
ATOM 749 N N . PHE A 1 93 ? 11.432 -15.710 -11.424 1.00 84.06 93 PHE A N 1
ATOM 750 C CA . PHE A 1 93 ? 10.894 -16.162 -12.709 1.00 84.06 93 PHE A CA 1
ATOM 751 C C . PHE A 1 93 ? 11.815 -15.827 -13.892 1.00 84.06 93 PHE A C 1
ATOM 753 O O . PHE A 1 93 ? 11.975 -16.638 -14.799 1.00 84.06 93 PHE A O 1
ATOM 760 N N . PHE A 1 94 ? 12.459 -14.656 -13.874 1.00 83.50 94 PHE A N 1
ATOM 761 C CA . PHE A 1 94 ? 13.399 -14.236 -14.920 1.00 83.50 94 PHE A CA 1
ATOM 762 C C . PHE A 1 94 ? 14.874 -14.516 -14.576 1.00 83.50 94 PHE A C 1
ATOM 764 O O . PHE A 1 94 ? 15.770 -13.887 -15.141 1.00 83.50 94 PHE A O 1
ATOM 771 N N . GLY A 1 95 ? 15.153 -15.432 -13.641 1.00 81.50 95 GLY A N 1
ATOM 772 C CA . GLY A 1 95 ? 16.524 -15.848 -13.312 1.00 81.50 95 GLY A CA 1
ATOM 773 C C . GLY A 1 95 ? 17.401 -14.724 -12.746 1.00 81.50 95 GLY A C 1
ATOM 774 O O . GLY A 1 95 ? 18.592 -14.655 -13.025 1.00 81.50 95 GLY A O 1
ATOM 775 N N . GLY A 1 96 ? 16.804 -13.794 -12.006 1.00 82.75 96 GLY A N 1
ATOM 776 C CA . GLY A 1 96 ? 17.456 -12.606 -11.456 1.00 82.75 96 GLY A CA 1
ATOM 777 C C . GLY A 1 96 ? 17.594 -11.446 -12.445 1.00 82.75 96 GLY A C 1
ATOM 778 O O . GLY A 1 96 ? 17.981 -10.353 -12.035 1.00 82.75 96 GLY A O 1
ATOM 779 N N . ASN A 1 97 ? 17.237 -11.635 -13.720 1.00 82.31 97 ASN A N 1
ATOM 780 C CA . ASN A 1 97 ? 17.369 -10.615 -14.754 1.00 82.31 97 ASN A CA 1
ATOM 781 C C . ASN A 1 97 ? 16.003 -10.086 -15.215 1.00 82.31 97 ASN A C 1
ATOM 783 O O . ASN A 1 97 ? 15.389 -10.614 -16.137 1.00 82.31 97 ASN A O 1
ATOM 787 N N . LEU A 1 98 ? 15.547 -8.976 -14.636 1.00 81.19 98 LEU A N 1
ATOM 788 C CA . LEU A 1 98 ? 14.306 -8.314 -15.067 1.00 81.19 98 LEU A CA 1
ATOM 789 C C . LEU A 1 98 ? 14.392 -7.703 -16.482 1.00 81.19 98 LEU A C 1
ATOM 791 O O . LEU A 1 98 ? 13.384 -7.244 -17.012 1.00 81.19 98 LEU A O 1
ATOM 795 N N . ASP A 1 99 ? 15.566 -7.713 -17.113 1.00 83.00 99 ASP A N 1
ATOM 796 C CA . ASP A 1 99 ? 15.759 -7.306 -18.504 1.00 83.00 99 ASP A CA 1
ATOM 797 C C . ASP A 1 99 ? 15.761 -8.483 -19.493 1.00 83.00 99 ASP A C 1
ATOM 799 O O . ASP A 1 99 ? 16.108 -8.334 -20.665 1.00 83.00 99 ASP A O 1
ATOM 803 N N . HIS A 1 100 ? 15.384 -9.676 -19.027 1.00 78.81 100 HIS A N 1
ATOM 804 C CA . HIS A 1 100 ? 15.326 -10.870 -19.860 1.00 78.81 100 HIS A CA 1
ATOM 805 C C . HIS A 1 100 ? 14.429 -10.642 -21.097 1.00 78.81 100 HIS A C 1
ATOM 807 O O . HIS A 1 100 ? 13.355 -10.049 -20.961 1.00 78.81 100 HIS A O 1
ATOM 813 N N . PRO A 1 101 ? 14.774 -11.158 -22.294 1.00 82.56 101 PRO A N 1
ATOM 814 C CA . PRO A 1 101 ? 13.949 -10.997 -23.499 1.00 82.56 101 PRO A CA 1
ATOM 815 C C . PRO A 1 101 ? 12.482 -11.421 -23.309 1.00 82.56 101 PRO A C 1
ATOM 817 O O . PRO A 1 101 ? 11.570 -10.777 -23.826 1.00 82.56 101 PRO A O 1
ATOM 820 N N . LEU A 1 102 ? 12.241 -12.451 -22.487 1.00 77.50 102 LEU A N 1
ATOM 821 C CA . LEU A 1 102 ? 10.890 -12.909 -22.119 1.00 77.50 102 LEU A CA 1
ATOM 822 C C . LEU A 1 102 ? 10.099 -11.901 -21.269 1.00 77.50 102 LEU A C 1
ATOM 824 O O . LEU A 1 102 ? 8.870 -11.938 -21.275 1.00 77.50 102 LEU A O 1
ATOM 828 N N . ALA A 1 103 ? 10.763 -10.982 -20.559 1.00 77.94 103 ALA A N 1
ATOM 829 C CA . ALA A 1 103 ? 10.085 -9.899 -19.850 1.00 77.94 103 ALA A CA 1
ATOM 830 C C . ALA A 1 103 ? 9.512 -8.852 -20.821 1.00 77.94 103 ALA A C 1
ATOM 832 O O . ALA A 1 103 ? 8.602 -8.107 -20.442 1.00 77.94 103 ALA A O 1
ATOM 833 N N . GLN A 1 104 ? 9.989 -8.823 -22.077 1.00 80.69 104 GLN A N 1
ATOM 834 C CA . GLN A 1 104 ? 9.515 -7.941 -23.153 1.00 80.69 104 GLN A CA 1
ATOM 835 C C . GLN A 1 104 ? 9.489 -6.461 -22.735 1.00 80.69 104 GLN A C 1
ATOM 837 O O . GLN A 1 104 ? 8.558 -5.725 -23.049 1.00 80.69 104 GLN A O 1
ATOM 842 N N . GLY A 1 105 ? 10.487 -6.035 -21.956 1.00 79.06 105 GLY A N 1
ATOM 843 C CA . GLY A 1 105 ? 10.592 -4.658 -21.475 1.00 79.06 105 GLY A CA 1
ATOM 844 C C . GLY A 1 105 ? 9.538 -4.239 -20.443 1.00 79.06 105 GLY A C 1
ATOM 845 O O . GLY A 1 105 ? 9.462 -3.053 -20.138 1.00 79.06 105 GLY A O 1
ATOM 846 N N . ALA A 1 106 ? 8.754 -5.163 -19.871 1.00 77.62 106 ALA A N 1
ATOM 847 C CA . ALA A 1 106 ? 7.722 -4.846 -18.872 1.00 77.62 106 ALA A CA 1
ATOM 848 C C . ALA A 1 106 ? 8.274 -4.146 -17.621 1.00 77.62 106 ALA A C 1
ATOM 850 O O . ALA A 1 106 ? 7.599 -3.326 -17.002 1.00 77.62 106 ALA A O 1
ATOM 851 N N . PHE A 1 107 ? 9.535 -4.423 -17.289 1.00 84.31 107 PHE A N 1
ATOM 852 C CA . PHE A 1 107 ? 10.227 -3.782 -16.180 1.00 84.31 107 PHE A CA 1
ATOM 853 C C . PHE A 1 107 ? 11.028 -2.552 -16.607 1.00 84.31 107 PHE A C 1
ATOM 855 O O . PHE A 1 107 ? 11.916 -2.130 -15.877 1.00 84.31 107 PHE A O 1
ATOM 862 N N . ARG A 1 108 ? 10.758 -1.965 -17.778 1.00 83.19 108 ARG A N 1
ATOM 863 C CA . ARG A 1 108 ? 11.410 -0.734 -18.232 1.00 83.19 108 ARG A CA 1
ATOM 864 C C . ARG A 1 108 ? 10.440 0.441 -18.205 1.00 83.19 108 ARG A C 1
ATOM 86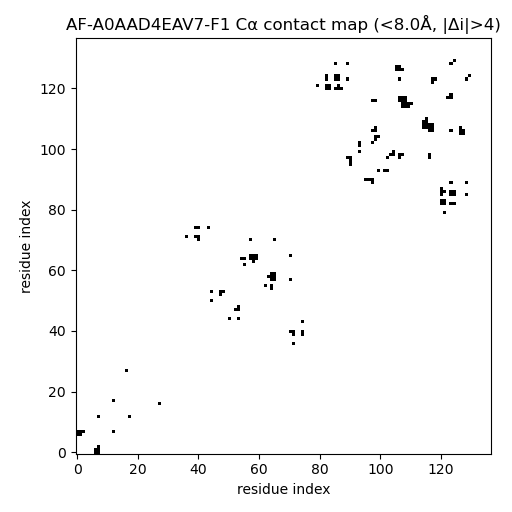6 O O . ARG A 1 108 ? 9.256 0.298 -18.490 1.00 83.19 108 ARG A O 1
ATOM 873 N N . TYR A 1 109 ? 10.960 1.629 -17.922 1.00 84.19 109 TYR A N 1
ATOM 874 C CA . TYR A 1 109 ? 10.222 2.882 -18.046 1.00 84.19 109 TYR A CA 1
ATOM 875 C C . TYR A 1 109 ? 11.054 3.932 -18.781 1.00 84.19 109 TYR A C 1
ATOM 877 O O . TYR A 1 109 ? 12.282 3.968 -18.675 1.00 84.19 109 TYR A O 1
ATOM 885 N N . ALA A 1 110 ? 10.376 4.802 -19.526 1.00 84.25 110 ALA A N 1
ATOM 886 C CA . ALA A 1 110 ? 11.009 5.927 -20.195 1.00 84.25 110 ALA A CA 1
ATOM 887 C C . ALA A 1 110 ? 11.116 7.123 -19.240 1.00 84.25 110 ALA A C 1
ATOM 889 O O . ALA A 1 110 ? 10.156 7.478 -18.551 1.00 84.25 110 ALA A O 1
ATOM 890 N N . LYS A 1 111 ? 12.273 7.785 -19.231 1.00 86.31 111 LYS A N 1
ATOM 891 C CA . LYS A 1 111 ? 12.451 9.101 -18.609 1.00 86.31 111 LYS A CA 1
ATOM 892 C C . LYS A 1 111 ? 13.232 9.985 -19.577 1.00 86.31 111 LYS A C 1
ATOM 894 O O . LYS A 1 111 ? 14.445 9.846 -19.728 1.00 86.31 111 LYS A O 1
ATOM 899 N N . GLY A 1 112 ? 12.509 10.879 -20.252 1.00 87.06 112 GLY A N 1
ATOM 900 C CA . GLY A 1 112 ? 13.030 11.608 -21.409 1.00 87.06 112 GLY A CA 1
ATOM 901 C C . GLY A 1 112 ? 13.259 10.659 -22.588 1.00 87.06 112 GLY A C 1
ATOM 902 O O . GLY A 1 112 ? 12.406 9.828 -22.880 1.00 87.06 112 GLY A O 1
ATOM 903 N N . SER A 1 113 ? 14.424 10.751 -23.228 1.00 87.44 113 SER A N 1
ATOM 904 C CA . SER A 1 113 ? 14.839 9.872 -24.334 1.00 87.44 113 SER A CA 1
ATOM 905 C C . SER A 1 113 ? 15.501 8.562 -23.888 1.00 87.44 113 SER A C 1
ATOM 907 O O . SER A 1 113 ? 15.904 7.761 -24.726 1.00 87.44 113 SER A O 1
ATOM 909 N N . LYS A 1 114 ? 15.651 8.339 -22.576 1.00 87.44 114 LYS A N 1
ATOM 910 C CA . LYS A 1 114 ? 16.361 7.181 -22.020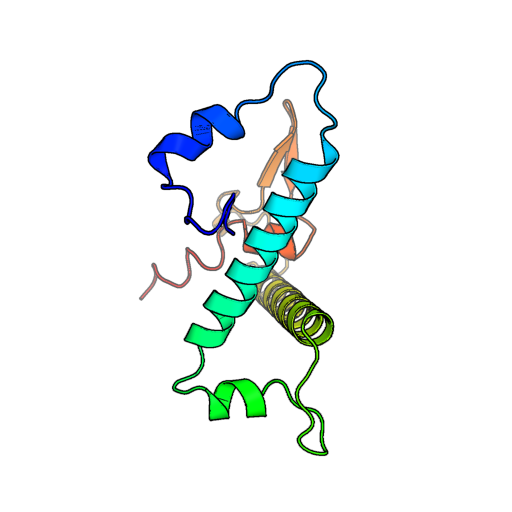 1.00 87.44 114 LYS A CA 1
ATOM 911 C C . LYS A 1 114 ? 15.387 6.174 -21.412 1.00 87.44 114 LYS A C 1
ATOM 913 O O . LYS A 1 114 ? 14.427 6.555 -20.738 1.00 87.44 114 LYS A O 1
ATOM 918 N N . MET A 1 115 ? 15.678 4.892 -21.621 1.00 85.75 115 MET A N 1
ATOM 919 C CA . MET A 1 11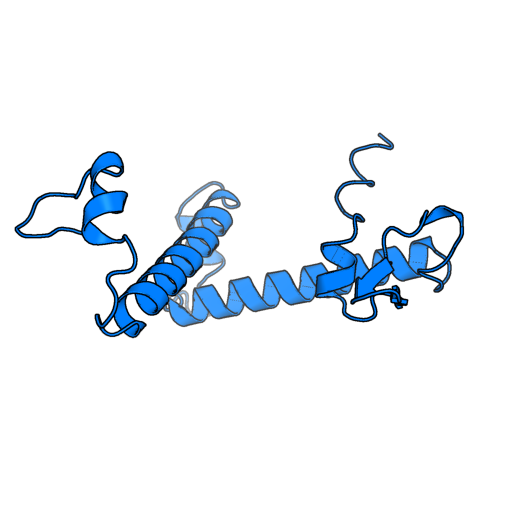5 ? 14.989 3.770 -20.983 1.00 85.75 115 MET A CA 1
ATOM 920 C C . MET A 1 115 ? 15.745 3.344 -19.725 1.00 85.75 115 MET A C 1
ATOM 922 O O . MET A 1 115 ? 16.966 3.210 -19.748 1.00 85.75 115 MET A O 1
ATOM 926 N N . TYR A 1 116 ? 15.011 3.123 -18.641 1.00 85.44 116 TYR A N 1
ATOM 927 C CA . TYR A 1 116 ? 15.541 2.723 -17.341 1.00 85.44 116 TYR A CA 1
ATOM 928 C C . TYR A 1 116 ? 14.866 1.439 -16.875 1.00 85.44 116 TYR A C 1
ATOM 930 O O . TYR A 1 116 ? 13.667 1.262 -17.085 1.00 85.44 116 TYR A O 1
ATOM 938 N N . LEU A 1 117 ? 15.624 0.563 -16.217 1.00 84.06 117 LEU A N 1
ATOM 939 C CA . LEU A 1 117 ? 15.087 -0.642 -15.592 1.00 84.06 117 LEU A CA 1
ATOM 940 C C . LEU A 1 117 ? 14.489 -0.308 -14.218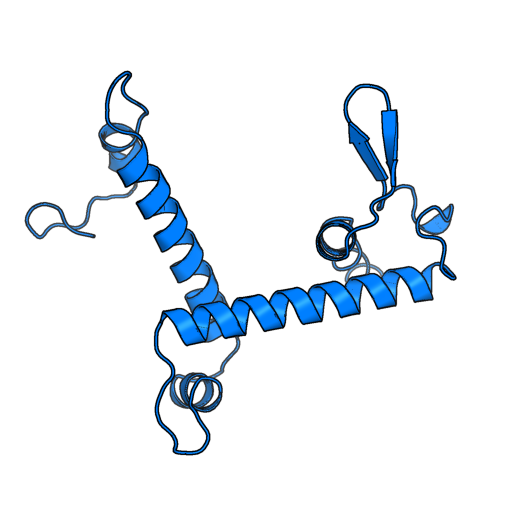 1.00 84.06 117 LEU A C 1
ATOM 942 O O . LEU A 1 117 ? 15.037 0.489 -13.451 1.00 84.06 117 LEU A O 1
ATOM 946 N N . LEU A 1 118 ? 13.359 -0.927 -13.905 1.00 82.38 118 LEU A N 1
ATOM 947 C CA . LEU A 1 118 ? 12.697 -0.838 -12.618 1.00 82.38 118 LEU A CA 1
ATOM 948 C C . LEU A 1 118 ? 13.492 -1.619 -11.576 1.00 82.38 118 LEU A C 1
ATOM 950 O O . LEU A 1 118 ? 13.666 -2.829 -11.676 1.00 82.38 118 LEU A O 1
ATOM 954 N N . SER A 1 119 ? 13.962 -0.903 -10.560 1.00 74.75 119 SER A N 1
ATOM 955 C CA . SER A 1 119 ? 14.749 -1.472 -9.463 1.00 74.75 119 SER A CA 1
ATOM 956 C C . SER A 1 119 ? 13.971 -1.587 -8.150 1.00 74.75 119 SER A C 1
ATOM 958 O O . SER A 1 119 ? 14.309 -2.423 -7.318 1.00 74.75 119 SER A O 1
ATOM 960 N N . LYS A 1 120 ? 12.923 -0.773 -7.962 1.00 76.00 120 LYS A N 1
ATOM 961 C CA . LYS A 1 120 ? 12.107 -0.739 -6.738 1.00 76.00 120 LYS A CA 1
ATOM 962 C C . LYS A 1 120 ? 10.946 -1.727 -6.807 1.00 76.00 120 LYS A C 1
ATOM 964 O O . LYS A 1 120 ? 10.235 -1.745 -7.809 1.00 76.00 120 LYS A O 1
ATOM 969 N N . ASP A 1 121 ? 10.700 -2.444 -5.714 1.00 75.12 121 ASP A N 1
ATOM 970 C CA . ASP A 1 121 ? 9.673 -3.493 -5.625 1.00 75.12 121 ASP A CA 1
ATOM 971 C C . ASP A 1 121 ? 8.269 -2.997 -6.006 1.00 75.12 121 ASP A C 1
ATOM 973 O O . ASP A 1 121 ? 7.615 -3.590 -6.863 1.00 75.12 121 ASP A O 1
ATOM 977 N N . ASP A 1 122 ? 7.849 -1.838 -5.486 1.00 63.56 122 ASP A N 1
ATOM 978 C CA . ASP A 1 122 ? 6.559 -1.223 -5.839 1.00 63.56 122 ASP A CA 1
ATOM 979 C C . ASP A 1 122 ? 6.413 -0.958 -7.342 1.00 63.56 122 ASP A C 1
ATOM 981 O O . ASP A 1 122 ? 5.324 -1.057 -7.908 1.00 63.56 122 ASP A O 1
ATOM 985 N N . ALA A 1 123 ? 7.514 -0.614 -8.007 1.00 65.00 123 ALA A N 1
ATOM 986 C CA . ALA A 1 123 ? 7.493 -0.320 -9.425 1.00 65.00 123 ALA A CA 1
ATOM 987 C C . ALA A 1 123 ? 7.470 -1.612 -10.257 1.00 65.00 123 ALA A C 1
ATOM 989 O O . ALA A 1 123 ? 6.728 -1.687 -11.235 1.00 65.00 123 ALA A O 1
ATOM 990 N N . VAL A 1 124 ? 8.197 -2.649 -9.823 1.00 65.31 124 VAL A N 1
ATOM 991 C CA . VAL A 1 124 ? 8.171 -3.997 -10.424 1.00 65.31 124 VAL A CA 1
ATOM 992 C C . VAL A 1 124 ? 6.754 -4.591 -10.388 1.00 65.31 124 VAL A C 1
ATOM 994 O O . VAL A 1 124 ? 6.322 -5.207 -11.361 1.00 65.31 124 VAL A O 1
ATOM 997 N N . VAL A 1 125 ? 5.981 -4.327 -9.327 1.00 62.66 125 VAL A N 1
ATOM 998 C CA . VAL A 1 125 ? 4.573 -4.759 -9.211 1.00 62.66 125 VAL A CA 1
ATOM 999 C C . VAL A 1 125 ? 3.644 -4.027 -10.181 1.00 62.66 125 VAL A C 1
ATOM 1001 O O . VAL A 1 125 ? 2.764 -4.652 -10.778 1.00 62.66 125 VAL A O 1
ATOM 1004 N N . VAL A 1 126 ? 3.822 -2.711 -10.357 1.00 58.28 126 VAL A N 1
ATOM 1005 C CA . VAL A 1 126 ? 3.049 -1.918 -11.335 1.00 58.28 126 VAL A CA 1
ATOM 1006 C C . VAL A 1 126 ? 3.399 -2.337 -12.773 1.00 58.28 126 VAL A C 1
ATOM 1008 O O . VAL A 1 126 ? 2.521 -2.360 -13.636 1.00 58.28 126 VAL A O 1
ATOM 1011 N N . GLY A 1 127 ? 4.646 -2.755 -13.008 1.00 53.25 127 GLY A N 1
ATOM 1012 C CA . GLY A 1 127 ? 5.193 -3.246 -14.277 1.00 53.25 127 GLY A CA 1
ATOM 1013 C C . GLY A 1 127 ? 4.798 -4.675 -14.675 1.00 53.25 127 GLY A C 1
ATOM 1014 O O . GLY A 1 127 ? 5.625 -5.416 -15.186 1.00 53.25 127 GLY A O 1
ATOM 1015 N N . SER A 1 128 ? 3.527 -5.064 -14.526 1.00 57.16 128 SER A N 1
ATOM 1016 C CA . SER A 1 128 ? 2.948 -6.190 -15.296 1.00 57.16 128 SER A CA 1
ATOM 1017 C C 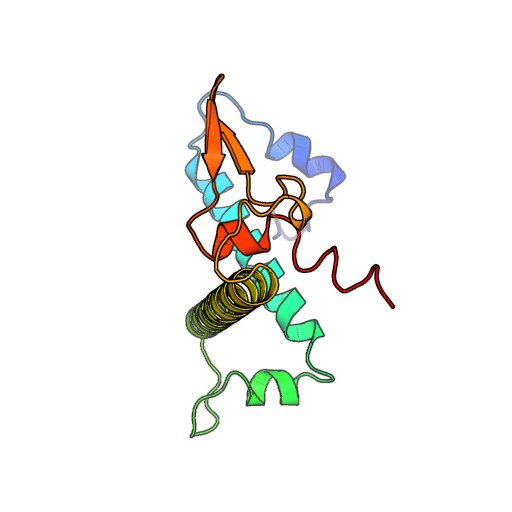. SER A 1 128 ? 3.096 -7.629 -14.759 1.00 57.16 128 SER A C 1
ATOM 1019 O O . SER A 1 128 ? 2.711 -8.553 -15.479 1.00 57.16 128 SER A O 1
ATOM 1021 N N . PHE A 1 129 ? 3.533 -7.878 -13.515 1.00 58.81 129 PHE A N 1
ATOM 1022 C CA . PHE A 1 129 ? 3.563 -9.264 -12.995 1.00 58.81 129 PHE A CA 1
ATOM 1023 C C . PHE A 1 129 ? 2.150 -9.833 -12.725 1.00 58.81 129 PHE A C 1
ATOM 1025 O O . PHE A 1 129 ? 1.786 -10.883 -13.258 1.00 58.81 129 PHE A O 1
ATOM 1032 N N . ARG A 1 130 ? 1.282 -9.095 -12.010 1.00 53.69 130 ARG A N 1
ATOM 1033 C CA . ARG A 1 130 ? -0.103 -9.538 -11.710 1.00 53.69 130 ARG A CA 1
ATOM 1034 C C . ARG A 1 130 ? -1.001 -9.671 -12.945 1.00 53.69 130 ARG A C 1
ATOM 1036 O O . ARG A 1 130 ? -1.878 -10.524 -12.968 1.00 53.69 130 ARG A O 1
ATOM 1043 N N . GLN A 1 131 ? -0.787 -8.850 -13.976 1.00 56.34 131 GLN A N 1
ATOM 1044 C CA . GLN A 1 131 ? -1.554 -8.937 -15.228 1.00 56.34 131 GLN A CA 1
ATOM 1045 C C . GLN A 1 131 ? -1.183 -10.162 -16.079 1.00 56.34 131 GLN A C 1
ATOM 1047 O O . GLN A 1 131 ? -1.993 -10.579 -16.903 1.00 56.34 131 GLN A O 1
ATOM 1052 N N . ARG A 1 132 ? 0.012 -10.746 -15.897 1.00 56.12 132 ARG A N 1
ATOM 1053 C CA . ARG A 1 132 ? 0.470 -11.898 -16.691 1.00 56.12 132 ARG A CA 1
ATOM 1054 C C . ARG A 1 132 ? 0.129 -13.254 -16.068 1.00 56.12 132 ARG A C 1
ATOM 1056 O O . ARG A 1 132 ? -0.174 -14.169 -16.825 1.00 56.12 132 ARG A O 1
ATOM 1063 N N . LEU A 1 133 ? 0.062 -13.374 -14.737 1.00 53.84 133 LEU A N 1
ATOM 1064 C CA . LEU A 1 133 ? -0.379 -14.622 -14.085 1.00 53.84 133 LEU A CA 1
ATOM 1065 C C . LEU A 1 133 ? -1.836 -14.994 -14.417 1.00 53.84 133 LEU A C 1
ATOM 1067 O O . LEU A 1 133 ? -2.152 -16.169 -14.530 1.00 53.84 133 LEU A O 1
ATOM 1071 N N . GLY A 1 134 ? -2.712 -14.013 -14.655 1.00 47.19 134 GLY A N 1
ATOM 1072 C CA . GLY A 1 134 ? -4.101 -14.266 -15.066 1.00 47.19 134 GLY A CA 1
ATOM 1073 C C . GLY A 1 134 ? -4.294 -14.591 -16.552 1.00 47.19 134 GLY A C 1
ATOM 1074 O O . GLY A 1 134 ? -5.430 -14.756 -16.982 1.00 47.19 134 GLY A O 1
ATOM 1075 N N . ARG A 1 135 ? -3.221 -14.624 -17.356 1.00 44.94 135 ARG A N 1
ATOM 1076 C CA . ARG A 1 135 ? -3.290 -14.797 -18.820 1.00 44.94 135 ARG A CA 1
ATOM 1077 C C . ARG A 1 135 ? -2.631 -16.081 -19.333 1.00 44.94 135 ARG A C 1
ATOM 1079 O O . ARG A 1 135 ? -2.586 -16.270 -20.544 1.00 44.94 135 ARG A O 1
ATOM 1086 N N . GLN A 1 136 ? -2.106 -16.916 -18.436 1.00 39.75 136 GLN A N 1
ATOM 1087 C CA . GLN A 1 136 ? -1.530 -18.232 -18.752 1.00 39.75 136 GLN A CA 1
ATOM 1088 C C . GLN A 1 136 ? -2.260 -19.395 -18.051 1.00 39.75 136 GLN A C 1
ATOM 1090 O O . GLN A 1 136 ? -1.669 -20.453 -17.858 1.00 39.75 136 GLN A O 1
ATOM 1095 N N . GLY A 1 137 ? -3.524 -19.190 -17.663 1.00 37.56 137 GLY A N 1
ATOM 1096 C CA . GLY A 1 137 ? -4.432 -20.263 -17.242 1.00 37.56 137 GLY A CA 1
ATOM 1097 C C . GLY A 1 137 ? -5.260 -20.769 -18.409 1.00 37.56 137 GLY A C 1
ATOM 1098 O O . GLY A 1 137 ? -5.658 -19.911 -19.231 1.00 37.56 137 GLY A O 1
#